Protein AF-T0NED0-F1 (afdb_monomer_lite)

Radius of gyration: 17.04 Å; chains: 1; bounding box: 38×26×52 Å

pLDDT: mean 86.25, std 10.65, range [43.59, 95.31]

Foldseek 3Di:
DDDDPVCCVPPQVLLAAEDEPVCQVVCCVVPVDDDPRYHYDYDPDDCPPPPDPCSNVSPQVNQLVVLLCVLVDDDDDDDDDDPDDNVVSVVVSVVVNCVVPPVVPD

Structure (mmCIF, N/CA/C/O backbone):
data_AF-T0NED0-F1
#
_entry.id   AF-T0NED0-F1
#
loop_
_atom_site.group_PDB
_atom_site.id
_atom_site.type_symbol
_atom_site.label_atom_id
_atom_site.label_alt_id
_atom_site.label_comp_id
_atom_site.label_asym_id
_atom_site.label_entity_id
_atom_site.label_seq_id
_atom_site.pdbx_PDB_ins_code
_atom_site.Cartn_x
_atom_site.Cartn_y
_atom_site.Cartn_z
_atom_site.occupancy
_atom_site.B_iso_or_equiv
_atom_site.auth_seq_id
_atom_site.auth_comp_id
_atom_site.auth_asym_id
_atom_site.auth_atom_id
_atom_site.pdbx_PDB_model_num
ATOM 1 N N . MET A 1 1 ? -11.980 9.157 -3.924 1.00 78.81 1 MET A N 1
ATOM 2 C CA . MET A 1 1 ? -12.593 7.886 -4.347 1.00 78.81 1 MET A CA 1
ATOM 3 C C . MET A 1 1 ? -13.255 7.303 -3.125 1.00 78.81 1 MET A C 1
ATOM 5 O O . MET A 1 1 ? -12.591 7.234 -2.096 1.00 78.81 1 MET A O 1
ATOM 9 N N . ASP A 1 2 ? -14.528 6.947 -3.223 1.00 89.12 2 ASP A N 1
ATOM 10 C CA . ASP A 1 2 ? -15.214 6.226 -2.154 1.00 89.12 2 ASP A CA 1
ATOM 11 C C . ASP A 1 2 ? -14.845 4.743 -2.227 1.00 89.12 2 ASP A C 1
ATOM 13 O O . ASP A 1 2 ? -14.695 4.194 -3.319 1.00 89.12 2 ASP A O 1
ATOM 17 N N . ILE A 1 3 ? -14.651 4.102 -1.074 1.00 89.00 3 ILE A N 1
ATOM 18 C CA . ILE A 1 3 ? -14.231 2.699 -1.003 1.00 89.00 3 ILE A CA 1
ATOM 19 C C . ILE A 1 3 ? -15.430 1.836 -0.619 1.00 89.00 3 ILE A C 1
ATOM 21 O O . ILE A 1 3 ? -15.883 1.862 0.524 1.00 89.00 3 ILE A O 1
ATOM 25 N N . THR A 1 4 ? -15.914 1.040 -1.570 1.00 92.56 4 THR A N 1
ATOM 26 C CA . THR A 1 4 ? -16.840 -0.078 -1.326 1.00 92.56 4 THR A CA 1
ATOM 27 C C . THR A 1 4 ? -16.145 -1.400 -1.662 1.00 92.56 4 THR A C 1
ATOM 29 O O . THR A 1 4 ? -15.138 -1.374 -2.377 1.00 92.56 4 THR A O 1
ATOM 32 N N . PRO A 1 5 ? -16.636 -2.560 -1.186 1.00 92.69 5 PRO A N 1
ATOM 33 C CA . PRO A 1 5 ? -16.067 -3.859 -1.555 1.00 92.69 5 PRO A CA 1
ATOM 34 C C . PRO A 1 5 ? -15.961 -4.069 -3.074 1.00 92.69 5 PRO A C 1
ATOM 36 O O . PRO A 1 5 ? -14.969 -4.609 -3.557 1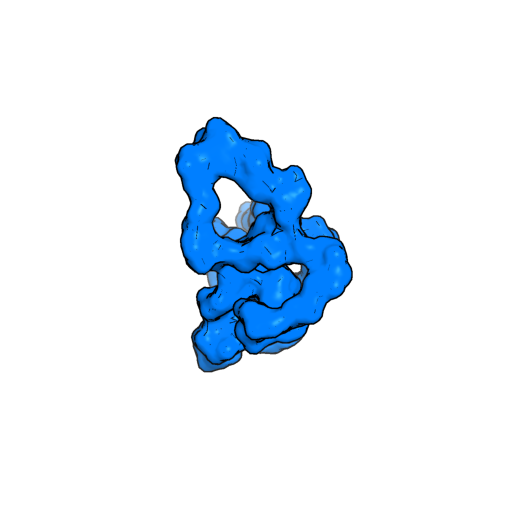.00 92.69 5 PRO A O 1
ATOM 39 N N . GLU A 1 6 ? -16.943 -3.588 -3.836 1.00 95.31 6 GLU A N 1
ATOM 40 C CA . GLU A 1 6 ? -16.992 -3.708 -5.296 1.00 95.31 6 GLU A CA 1
ATOM 41 C C . GLU A 1 6 ? -15.940 -2.822 -5.971 1.00 95.31 6 GLU A C 1
ATOM 43 O O . GLU A 1 6 ? -15.236 -3.279 -6.873 1.00 95.31 6 GLU A O 1
ATOM 48 N N . ILE A 1 7 ? -15.803 -1.566 -5.521 1.00 93.69 7 ILE A N 1
ATOM 49 C CA . ILE A 1 7 ? -14.765 -0.653 -6.019 1.00 93.69 7 ILE A CA 1
ATOM 50 C C . ILE A 1 7 ? -13.391 -1.209 -5.655 1.00 93.69 7 ILE A C 1
ATOM 52 O O . ILE A 1 7 ? -12.525 -1.300 -6.515 1.00 93.69 7 ILE A O 1
ATOM 56 N N . PHE A 1 8 ? -13.195 -1.655 -4.414 1.00 94.00 8 PHE A N 1
ATOM 57 C CA . PHE A 1 8 ? -11.940 -2.262 -3.983 1.00 94.00 8 PHE A CA 1
ATOM 58 C C . PHE A 1 8 ? -11.533 -3.428 -4.893 1.00 94.00 8 PHE A C 1
ATOM 60 O O . PHE A 1 8 ? -10.430 -3.413 -5.439 1.00 94.00 8 PHE A O 1
ATOM 67 N N . ALA A 1 9 ? -12.435 -4.390 -5.112 1.00 95.19 9 ALA A N 1
ATOM 68 C CA . ALA A 1 9 ? -12.157 -5.570 -5.925 1.00 95.19 9 ALA A CA 1
ATOM 69 C C . ALA A 1 9 ? -11.841 -5.224 -7.388 1.00 95.19 9 ALA A C 1
ATOM 71 O O . ALA A 1 9 ? -10.954 -5.822 -7.983 1.00 95.19 9 ALA A O 1
ATOM 72 N N . LYS A 1 10 ? -12.551 -4.252 -7.971 1.00 92.88 10 LYS A N 1
ATOM 73 C CA . LYS A 1 10 ? -12.410 -3.900 -9.391 1.00 92.88 10 LYS A CA 1
ATOM 74 C C . LYS A 1 10 ? -11.247 -2.948 -9.675 1.00 92.88 10 LYS A C 1
ATOM 76 O O . LYS A 1 10 ? -10.695 -2.962 -10.772 1.00 92.88 10 LYS A O 1
ATOM 81 N N . GLU A 1 11 ? -10.941 -2.061 -8.734 1.00 91.50 11 GLU A N 1
ATOM 82 C CA . GLU A 1 11 ? -10.126 -0.873 -8.990 1.00 91.50 11 GLU A CA 1
ATOM 83 C C . GLU A 1 11 ? -8.843 -0.780 -8.163 1.00 91.50 11 GLU A C 1
ATOM 85 O O . GLU A 1 11 ? -7.978 0.032 -8.507 1.00 91.50 11 GLU A O 1
ATOM 90 N N . LEU A 1 12 ? -8.714 -1.550 -7.079 1.00 93.38 12 LEU A N 1
ATOM 91 C CA . LEU A 1 12 ? -7.594 -1.416 -6.143 1.00 93.38 12 LEU A CA 1
ATOM 92 C C . LEU A 1 12 ? -6.868 -2.732 -5.867 1.00 93.38 12 LEU A C 1
ATOM 94 O O . LEU A 1 12 ? -5.645 -2.726 -5.798 1.00 93.38 12 LEU A O 1
ATOM 98 N N . ALA A 1 13 ? -7.603 -3.836 -5.716 1.00 93.38 13 ALA A N 1
ATOM 99 C CA . ALA A 1 13 ? -7.073 -5.112 -5.235 1.00 93.38 13 ALA A CA 1
ATOM 100 C C . ALA A 1 13 ? -5.941 -5.679 -6.109 1.00 93.38 13 ALA A C 1
ATOM 102 O O . ALA A 1 13 ? -4.966 -6.206 -5.581 1.00 93.38 13 ALA A O 1
ATOM 103 N N . ASP A 1 14 ? -6.050 -5.516 -7.427 1.00 93.56 14 ASP A N 1
ATOM 104 C CA . ASP A 1 14 ? -5.083 -6.035 -8.400 1.00 93.56 14 ASP A CA 1
ATOM 105 C C . ASP A 1 14 ? -3.910 -5.066 -8.673 1.00 93.56 14 ASP A C 1
ATOM 107 O O . ASP A 1 14 ? -3.038 -5.361 -9.489 1.00 93.56 14 ASP A O 1
ATOM 111 N N . ALA A 1 15 ? -3.846 -3.906 -8.002 1.00 93.88 15 ALA A N 1
ATOM 112 C CA . ALA A 1 15 ? -2.763 -2.944 -8.204 1.00 93.88 15 ALA A CA 1
ATOM 113 C C . ALA A 1 15 ? -1.423 -3.498 -7.691 1.00 93.88 15 ALA A C 1
ATOM 115 O O . ALA A 1 15 ? -1.182 -3.595 -6.481 1.00 93.88 15 ALA A O 1
ATOM 116 N N . ARG A 1 16 ? -0.528 -3.839 -8.624 1.00 93.12 16 ARG A N 1
ATOM 117 C CA . ARG A 1 16 ? 0.759 -4.468 -8.314 1.00 93.12 16 ARG A CA 1
ATOM 118 C C . ARG A 1 16 ? 1.721 -3.500 -7.639 1.00 93.12 16 ARG A C 1
ATOM 120 O O . ARG A 1 16 ? 1.714 -2.295 -7.893 1.00 93.12 16 ARG A O 1
ATOM 127 N N . SER A 1 17 ? 2.604 -4.069 -6.820 1.00 91.81 17 SER A N 1
ATOM 128 C CA . SER A 1 17 ? 3.752 -3.329 -6.302 1.00 91.81 17 SER A CA 1
ATOM 129 C C . SER A 1 17 ? 4.704 -2.959 -7.429 1.00 91.81 17 SER A C 1
ATOM 131 O O . SER A 1 17 ? 4.687 -3.582 -8.492 1.00 91.81 17 SER A O 1
ATOM 133 N N . TYR A 1 18 ? 5.529 -1.944 -7.208 1.00 91.06 18 TYR A N 1
ATOM 134 C CA . TYR A 1 18 ? 6.395 -1.403 -8.241 1.00 91.06 18 TYR A CA 1
ATOM 135 C C . TYR A 1 18 ? 7.782 -1.061 -7.708 1.00 91.06 18 TYR A C 1
ATOM 137 O O . TYR A 1 18 ? 7.963 -0.787 -6.523 1.00 91.06 18 TYR A O 1
ATOM 145 N N . ILE A 1 19 ? 8.751 -1.058 -8.615 1.00 89.94 19 ILE A N 1
ATOM 146 C CA . ILE A 1 19 ? 10.147 -0.709 -8.365 1.00 89.94 19 ILE A CA 1
ATOM 147 C C . ILE A 1 19 ? 10.655 0.168 -9.504 1.00 89.94 19 ILE A C 1
ATOM 149 O O . ILE A 1 19 ? 10.247 -0.014 -10.654 1.00 89.94 19 ILE A O 1
ATOM 153 N N . ILE A 1 20 ? 11.532 1.124 -9.210 1.00 89.69 20 ILE A N 1
ATOM 154 C CA . ILE A 1 20 ? 12.177 1.920 -10.256 1.00 89.69 20 ILE A CA 1
ATOM 155 C C . ILE A 1 20 ? 13.282 1.073 -10.893 1.00 89.69 20 ILE A C 1
ATOM 157 O O . ILE A 1 20 ? 14.011 0.379 -10.193 1.00 89.69 20 ILE A O 1
ATOM 161 N N . GLU A 1 21 ? 13.439 1.124 -12.217 1.00 88.88 21 GLU A N 1
ATOM 162 C CA . GLU A 1 21 ? 14.461 0.334 -12.925 1.00 88.88 21 GLU A CA 1
ATOM 163 C C . GLU A 1 21 ? 15.871 0.503 -12.342 1.00 88.88 21 GLU A C 1
ATOM 165 O O . GLU A 1 21 ? 16.591 -0.481 -12.186 1.00 88.88 21 GLU A O 1
ATOM 170 N N . SER A 1 22 ? 16.236 1.725 -11.948 1.00 89.12 22 SER A N 1
ATOM 171 C CA . SER A 1 22 ? 17.529 2.024 -11.322 1.00 89.12 22 SER A CA 1
ATOM 172 C C . SER A 1 22 ? 17.750 1.328 -9.974 1.00 89.12 22 SER A C 1
ATOM 174 O O . SER A 1 22 ? 18.887 1.228 -9.535 1.00 89.12 22 SER A O 1
ATOM 176 N N . GLU A 1 23 ? 16.688 0.862 -9.312 1.00 89.94 23 GLU A N 1
ATOM 177 C CA . GLU A 1 23 ? 16.732 0.187 -8.006 1.00 89.94 23 GLU A CA 1
ATOM 178 C C . GLU A 1 23 ? 16.688 -1.346 -8.139 1.00 89.94 23 GLU A C 1
ATOM 180 O O . GLU A 1 23 ? 16.895 -2.068 -7.163 1.00 89.94 23 GLU A O 1
ATOM 185 N N . VAL A 1 24 ? 16.425 -1.875 -9.342 1.00 89.94 24 VAL A N 1
ATOM 186 C CA . VAL A 1 24 ? 16.264 -3.321 -9.568 1.00 89.94 24 VAL A CA 1
ATOM 187 C C . VAL A 1 24 ? 17.527 -4.088 -9.195 1.00 89.94 24 VAL A C 1
ATOM 189 O O . VAL A 1 24 ? 17.433 -5.110 -8.520 1.00 89.94 24 VAL A O 1
ATOM 192 N N . GLU A 1 25 ? 18.699 -3.604 -9.606 1.00 90.75 25 GLU A N 1
ATOM 193 C CA . GLU A 1 25 ? 19.974 -4.268 -9.319 1.00 90.75 25 GLU A CA 1
ATOM 194 C C . GLU A 1 25 ? 20.235 -4.361 -7.810 1.00 90.75 25 GLU A C 1
ATOM 196 O O . GLU A 1 25 ? 20.593 -5.425 -7.305 1.00 90.75 25 GLU A O 1
ATOM 201 N N . GLU A 1 26 ? 19.974 -3.281 -7.071 1.00 91.00 26 GLU A N 1
ATOM 202 C CA . GLU A 1 26 ? 20.119 -3.253 -5.615 1.00 91.00 26 GLU A CA 1
ATOM 203 C C . GLU A 1 26 ? 19.176 -4.258 -4.942 1.00 91.00 26 GLU A C 1
ATOM 205 O O . GLU A 1 26 ? 19.604 -5.064 -4.114 1.00 91.00 26 GLU A O 1
ATOM 210 N N . VAL A 1 27 ? 17.902 -4.281 -5.343 1.00 89.38 27 VAL A N 1
ATOM 211 C CA . VAL A 1 27 ? 16.927 -5.221 -4.779 1.00 89.38 27 VAL A CA 1
ATOM 212 C C . VAL A 1 27 ? 17.287 -6.666 -5.111 1.00 89.38 27 VAL A C 1
ATOM 214 O O . VAL A 1 27 ? 17.184 -7.523 -4.232 1.00 89.38 27 VAL A O 1
ATOM 217 N N . VAL A 1 28 ? 17.748 -6.967 -6.327 1.00 90.94 28 VAL A N 1
ATOM 218 C CA . VAL A 1 28 ? 18.232 -8.312 -6.681 1.00 90.94 28 VAL A CA 1
ATOM 219 C C . VAL A 1 28 ? 19.440 -8.696 -5.828 1.00 90.94 28 VAL A C 1
ATOM 221 O O . VAL A 1 28 ? 19.483 -9.819 -5.334 1.00 90.94 28 VAL A O 1
ATOM 224 N N . ASN A 1 29 ? 20.373 -7.778 -5.581 1.00 92.62 29 ASN A N 1
ATOM 225 C CA . ASN A 1 29 ? 21.530 -8.047 -4.727 1.00 92.62 29 ASN A CA 1
ATOM 226 C C . ASN A 1 29 ? 21.131 -8.344 -3.271 1.00 92.62 29 ASN A C 1
ATOM 228 O O . ASN A 1 29 ? 21.757 -9.181 -2.623 1.00 92.62 29 ASN A O 1
ATOM 232 N N . LEU A 1 30 ? 20.073 -7.703 -2.763 1.00 90.81 30 LEU A N 1
ATOM 233 C CA . LEU A 1 30 ? 19.571 -7.919 -1.401 1.00 90.81 30 LEU A CA 1
ATOM 234 C C . LEU A 1 30 ? 18.674 -9.159 -1.260 1.00 90.81 30 LEU A C 1
ATOM 236 O O . LEU A 1 30 ? 18.696 -9.826 -0.228 1.00 90.81 30 LEU A O 1
ATOM 240 N N . THR A 1 31 ? 17.852 -9.457 -2.267 1.00 87.75 31 THR A N 1
ATOM 241 C CA . THR A 1 31 ? 16.763 -10.451 -2.168 1.00 87.75 31 THR A CA 1
ATOM 242 C C . THR A 1 31 ? 16.980 -11.692 -3.038 1.00 87.75 31 THR A C 1
ATOM 244 O O . THR A 1 31 ? 16.246 -12.675 -2.922 1.00 87.75 31 THR A O 1
ATOM 247 N N . GLY A 1 32 ? 17.971 -11.660 -3.930 1.00 87.62 32 GLY A N 1
ATOM 248 C CA . GLY A 1 32 ? 18.276 -12.698 -4.913 1.00 87.62 32 GLY A CA 1
ATOM 249 C C . GLY A 1 32 ? 17.346 -12.721 -6.131 1.00 87.62 32 GLY A C 1
ATOM 250 O O . GLY A 1 32 ? 17.660 -13.404 -7.105 1.00 87.62 32 GLY A O 1
ATOM 251 N N . LYS A 1 33 ? 16.201 -12.019 -6.106 1.00 85.62 33 LYS A N 1
ATOM 252 C CA . LYS A 1 33 ? 15.241 -11.977 -7.223 1.00 85.62 33 LYS A CA 1
ATOM 253 C C . LYS A 1 33 ? 14.206 -10.860 -7.080 1.00 85.62 33 LYS A C 1
ATOM 255 O O . LYS A 1 33 ? 13.736 -10.575 -5.987 1.00 85.62 33 LYS A O 1
ATOM 260 N N . VAL A 1 34 ? 13.728 -10.349 -8.213 1.00 82.56 34 VAL A N 1
ATOM 261 C CA . VAL A 1 34 ? 12.492 -9.551 -8.284 1.00 82.56 34 VAL A CA 1
ATOM 262 C C . VAL A 1 34 ? 11.351 -10.449 -8.762 1.00 82.56 34 VAL A C 1
ATOM 264 O O . VAL A 1 34 ? 11.514 -11.245 -9.685 1.00 82.56 34 VAL A O 1
ATOM 267 N N . SER A 1 35 ? 10.198 -10.366 -8.095 1.00 83.81 35 SER A N 1
ATOM 268 C CA . SER A 1 35 ? 9.007 -11.138 -8.468 1.00 83.81 35 SER A CA 1
ATOM 269 C C . SER A 1 35 ? 8.466 -10.686 -9.825 1.00 83.81 35 SER A C 1
ATOM 271 O O . SER A 1 35 ? 8.425 -9.493 -10.112 1.00 83.81 35 SER A O 1
ATOM 273 N N . SER A 1 36 ? 7.965 -11.626 -10.632 1.00 80.69 36 SER A N 1
ATOM 274 C CA . SER A 1 36 ? 7.277 -11.319 -11.895 1.00 80.69 36 SER A CA 1
ATOM 275 C C . SER A 1 36 ? 5.991 -10.508 -11.703 1.00 80.69 36 SER A C 1
ATOM 277 O O . SER A 1 36 ? 5.488 -9.927 -12.660 1.00 80.69 36 SER A O 1
ATOM 279 N N . ASN A 1 37 ? 5.466 -10.455 -10.473 1.00 84.38 37 ASN A N 1
ATOM 280 C CA . ASN A 1 37 ? 4.293 -9.662 -10.111 1.00 84.38 37 ASN A CA 1
ATOM 281 C C . ASN A 1 37 ? 4.635 -8.232 -9.647 1.00 84.38 37 ASN A C 1
ATOM 283 O O . ASN A 1 37 ? 3.779 -7.548 -9.091 1.00 84.38 37 ASN A O 1
ATOM 287 N N . VAL A 1 38 ? 5.884 -7.791 -9.817 1.00 87.44 38 VAL A N 1
ATOM 288 C CA . VAL A 1 38 ? 6.312 -6.418 -9.523 1.00 87.44 38 VAL A CA 1
ATOM 289 C C . VAL A 1 38 ? 6.463 -5.657 -10.830 1.00 87.44 38 VAL A C 1
ATOM 291 O O . VAL A 1 38 ? 7.124 -6.107 -11.766 1.00 87.44 38 VAL A O 1
ATOM 294 N N . LEU A 1 39 ? 5.847 -4.484 -10.888 1.00 89.19 39 LEU A N 1
ATOM 295 C CA . LEU A 1 39 ? 5.957 -3.575 -12.010 1.00 89.19 39 LEU A CA 1
ATOM 296 C C . LEU A 1 39 ? 7.310 -2.854 -11.975 1.00 89.19 39 LEU A C 1
ATOM 298 O O . LEU A 1 39 ? 7.619 -2.149 -11.018 1.00 89.19 39 LEU A O 1
ATOM 302 N N . VAL A 1 40 ? 8.102 -2.977 -13.037 1.00 87.75 40 VAL A N 1
ATOM 303 C CA . VAL A 1 40 ? 9.323 -2.177 -13.195 1.00 87.75 40 VAL A CA 1
ATOM 304 C C . VAL A 1 40 ? 8.965 -0.875 -13.905 1.00 87.75 40 VAL A C 1
ATOM 306 O O . VAL A 1 40 ? 8.499 -0.887 -15.042 1.00 87.75 40 VAL A O 1
ATOM 309 N N . VAL A 1 41 ? 9.165 0.249 -13.223 1.00 87.19 41 VAL A N 1
ATOM 310 C CA . VAL A 1 41 ? 8.884 1.593 -13.730 1.00 87.19 41 VAL A CA 1
ATOM 311 C C . VAL A 1 41 ? 10.172 2.179 -14.300 1.00 87.19 41 VAL A C 1
ATOM 313 O O . VAL A 1 41 ? 11.130 2.419 -13.562 1.00 87.19 41 VAL A O 1
ATOM 316 N N . LYS A 1 42 ? 10.192 2.428 -15.613 1.00 83.81 42 LYS A N 1
ATOM 317 C CA . LYS A 1 42 ? 11.312 3.084 -16.302 1.00 83.81 42 LYS A CA 1
ATOM 318 C C . LYS A 1 42 ? 10.989 4.539 -16.607 1.00 83.81 42 LYS A C 1
ATOM 320 O O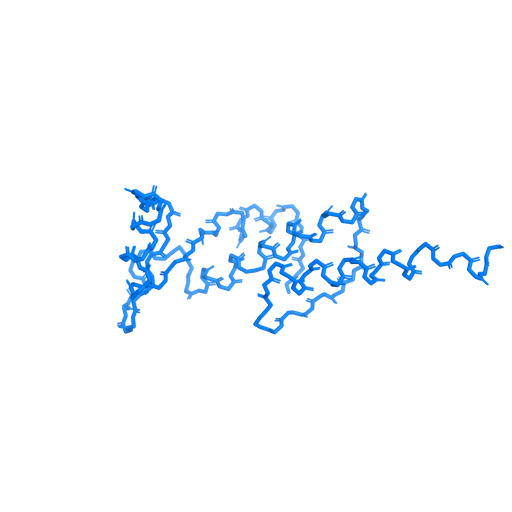 . LYS A 1 42 ? 9.836 4.901 -16.846 1.00 83.81 42 LYS A O 1
ATOM 325 N N . SER A 1 43 ? 12.019 5.378 -16.625 1.00 73.25 43 SER A N 1
ATOM 326 C CA . SER A 1 43 ? 11.866 6.768 -17.054 1.00 73.25 43 SER A CA 1
ATOM 327 C C . SER A 1 43 ? 11.571 6.810 -18.554 1.00 73.25 43 SER A C 1
ATOM 329 O O . SER A 1 43 ? 12.373 6.334 -19.353 1.00 73.25 43 SER A O 1
ATOM 331 N N . GLY A 1 44 ? 10.420 7.367 -18.934 1.00 68.62 44 GLY A N 1
ATOM 332 C CA . GLY A 1 44 ? 10.020 7.502 -20.337 1.00 68.62 44 GLY A CA 1
ATOM 333 C C . GLY A 1 44 ? 9.384 6.262 -20.971 1.00 68.62 44 GLY A C 1
ATOM 334 O O . GLY A 1 44 ? 9.137 6.291 -22.173 1.00 68.62 44 GLY A O 1
ATOM 335 N N . ASP A 1 45 ? 9.098 5.202 -20.204 1.00 62.72 45 ASP A N 1
ATOM 336 C CA . ASP A 1 45 ? 8.385 4.043 -20.749 1.00 62.72 45 ASP A CA 1
ATOM 337 C C . ASP A 1 45 ? 6.916 4.374 -21.031 1.00 62.72 45 ASP A C 1
ATOM 339 O O . ASP A 1 45 ? 6.201 4.957 -20.211 1.00 62.72 45 ASP A O 1
ATOM 343 N N . GLU A 1 46 ? 6.447 3.936 -22.195 1.00 57.06 46 GLU A N 1
ATOM 344 C CA . GLU A 1 46 ? 5.025 3.848 -22.480 1.00 57.06 46 GLU A CA 1
ATOM 345 C C . GLU A 1 46 ? 4.446 2.692 -21.659 1.00 57.06 46 GLU A C 1
ATOM 347 O O . GLU A 1 46 ? 4.983 1.587 -21.681 1.00 57.06 46 GLU A O 1
ATOM 352 N N . TYR A 1 47 ? 3.337 2.953 -20.966 1.00 61.69 47 TYR A N 1
ATOM 353 C CA . TYR A 1 47 ? 2.557 2.107 -20.047 1.00 61.69 47 TYR A CA 1
ATOM 354 C C . TYR A 1 47 ? 2.075 0.734 -20.581 1.00 61.69 47 TYR A C 1
ATOM 356 O O . TYR A 1 47 ? 1.036 0.230 -20.162 1.00 61.69 47 TYR A O 1
ATOM 364 N N . ARG A 1 48 ? 2.776 0.110 -21.530 1.00 61.72 48 ARG A N 1
ATOM 365 C CA . ARG A 1 48 ? 2.329 -1.034 -22.339 1.00 61.72 48 ARG A CA 1
ATOM 366 C C . ARG A 1 48 ? 2.041 -2.301 -21.526 1.00 61.72 48 ARG A C 1
ATOM 368 O O . ARG A 1 48 ? 1.380 -3.195 -22.041 1.00 61.72 48 ARG A O 1
ATOM 375 N N . SER A 1 49 ? 2.502 -2.378 -20.277 1.00 74.00 49 SER A N 1
ATOM 376 C CA . SER A 1 49 ? 2.263 -3.496 -19.352 1.00 74.00 49 SER A CA 1
ATOM 377 C C . SER A 1 49 ? 1.471 -3.118 -18.093 1.00 74.00 49 SER A C 1
ATOM 379 O O . SER A 1 49 ? 1.320 -3.955 -17.197 1.00 74.00 49 SER A O 1
ATOM 381 N N . TRP A 1 50 ? 0.995 -1.873 -17.986 1.00 86.44 50 TRP A N 1
ATOM 382 C CA . TRP A 1 50 ? 0.270 -1.398 -16.809 1.00 86.44 50 TRP A CA 1
ATOM 383 C C . TRP A 1 50 ? -1.218 -1.676 -16.999 1.00 86.44 50 TRP A C 1
ATOM 385 O O . TRP A 1 50 ? -1.784 -1.404 -18.056 1.00 86.44 50 TRP A O 1
ATOM 395 N N . GLN A 1 51 ? -1.866 -2.198 -15.966 1.00 86.88 51 GLN A N 1
ATOM 396 C CA . GLN A 1 51 ? -3.307 -2.430 -15.975 1.00 86.88 51 GLN A CA 1
ATOM 397 C C . GLN A 1 51 ? -4.074 -1.102 -15.905 1.00 86.88 51 GLN A C 1
ATOM 399 O O . GLN A 1 51 ? -5.160 -0.977 -16.472 1.00 86.88 51 GLN A O 1
ATOM 404 N N . TRP A 1 52 ? -3.475 -0.086 -15.271 1.00 89.50 52 TRP A N 1
ATOM 405 C CA . TRP A 1 52 ? -3.986 1.282 -15.249 1.00 89.50 52 TRP A CA 1
ATOM 406 C C . TRP A 1 52 ? -2.877 2.304 -15.505 1.00 89.50 52 TRP A C 1
ATOM 408 O O . TRP A 1 52 ? -1.772 2.137 -14.991 1.00 89.50 52 TRP A O 1
ATOM 418 N N . PRO A 1 53 ? -3.178 3.443 -16.158 1.00 88.50 53 PRO A N 1
ATOM 419 C CA . PRO A 1 53 ? -2.216 4.540 -16.320 1.00 88.50 53 PRO A CA 1
ATOM 420 C C . PRO A 1 53 ? -1.657 5.076 -14.992 1.00 88.50 53 PRO A C 1
ATOM 422 O O . PRO A 1 53 ? -0.571 5.642 -14.943 1.00 88.50 53 PRO A O 1
ATOM 425 N N . ASN A 1 54 ? -2.410 4.905 -13.902 1.00 89.25 54 ASN A N 1
ATOM 426 C CA . ASN A 1 54 ? -2.057 5.328 -12.552 1.00 89.25 54 ASN A CA 1
ATOM 427 C C . ASN A 1 54 ? -1.873 4.147 -11.578 1.00 89.25 54 ASN A C 1
ATOM 429 O O . ASN A 1 54 ? -2.058 4.327 -10.375 1.00 89.25 54 ASN A O 1
ATOM 433 N N . GLU A 1 55 ? -1.522 2.952 -12.069 1.00 90.81 55 GLU A N 1
ATOM 434 C CA . GLU A 1 55 ? -1.338 1.739 -11.251 1.00 90.81 55 GLU A CA 1
ATOM 435 C C . GLU A 1 55 ? -0.423 1.949 -10.020 1.00 90.81 55 GLU A C 1
ATOM 437 O O . GLU A 1 55 ? -0.849 1.579 -8.925 1.00 90.81 55 GLU A O 1
ATOM 442 N N . PRO A 1 56 ? 0.729 2.656 -10.100 1.00 89.62 56 PRO A N 1
ATOM 443 C CA . PRO A 1 56 ? 1.540 2.956 -8.913 1.00 89.62 56 PRO A CA 1
ATOM 444 C C . PRO A 1 56 ? 0.801 3.773 -7.842 1.00 89.62 56 PRO A C 1
ATOM 446 O O . PRO A 1 56 ? 0.946 3.529 -6.644 1.00 89.62 56 PRO A O 1
ATOM 449 N N . ALA A 1 57 ? -0.030 4.736 -8.256 1.00 90.62 57 ALA A N 1
ATOM 450 C CA . ALA A 1 57 ? -0.832 5.534 -7.329 1.00 90.62 57 ALA A CA 1
ATOM 451 C C . ALA A 1 57 ? -1.958 4.701 -6.695 1.00 90.62 57 ALA A C 1
ATOM 453 O O . ALA A 1 57 ? -2.250 4.865 -5.511 1.00 90.62 57 ALA A O 1
ATOM 454 N N . ARG A 1 58 ? -2.558 3.776 -7.458 1.00 93.19 58 ARG A N 1
ATOM 455 C CA . ARG A 1 58 ? -3.541 2.809 -6.942 1.00 93.19 58 ARG A CA 1
ATOM 456 C C . ARG A 1 58 ? -2.908 1.867 -5.920 1.00 93.19 58 ARG A C 1
ATOM 458 O O . ARG A 1 58 ? -3.497 1.667 -4.865 1.00 93.19 58 ARG A O 1
ATOM 465 N N . HIS A 1 59 ? -1.689 1.386 -6.168 1.00 93.69 59 HIS A N 1
ATOM 466 C CA . HIS A 1 59 ? -0.948 0.575 -5.201 1.00 93.69 59 HIS A CA 1
ATOM 467 C C . HIS A 1 59 ? -0.660 1.349 -3.907 1.00 93.69 59 HIS A C 1
ATOM 469 O O . HIS A 1 59 ? -0.855 0.825 -2.820 1.00 93.69 59 HIS A O 1
ATOM 475 N N . LYS A 1 60 ? -0.312 2.641 -3.985 1.00 92.94 60 LYS A N 1
ATOM 476 C CA . LYS A 1 60 ? -0.150 3.475 -2.778 1.00 92.94 60 LYS A CA 1
ATOM 477 C C . LYS A 1 60 ? -1.452 3.689 -2.005 1.00 92.94 60 LYS A C 1
ATOM 479 O O . LYS A 1 60 ? -1.429 3.772 -0.778 1.00 92.94 60 LYS A O 1
ATOM 484 N N . ALA A 1 61 ? -2.584 3.776 -2.699 1.00 93.44 61 ALA A N 1
ATOM 485 C CA . ALA A 1 61 ? -3.890 3.801 -2.050 1.00 93.44 61 ALA A CA 1
ATOM 486 C C . ALA A 1 61 ? -4.234 2.444 -1.405 1.00 93.44 61 ALA A C 1
ATOM 488 O O . ALA A 1 61 ? -4.801 2.429 -0.314 1.00 93.44 61 ALA A O 1
ATOM 489 N N . LEU A 1 62 ? -3.858 1.327 -2.040 1.00 94.56 62 LEU A N 1
ATOM 490 C CA . LEU A 1 62 ? -3.977 -0.021 -1.476 1.00 94.56 62 LEU A CA 1
ATOM 491 C C . LEU A 1 62 ? -3.126 -0.176 -0.206 1.00 94.56 62 LEU A C 1
ATOM 493 O O . LEU A 1 62 ? -3.655 -0.616 0.812 1.00 94.56 62 LEU A O 1
ATOM 497 N N . ASP A 1 63 ? -1.860 0.254 -0.245 1.00 94.38 63 ASP A N 1
ATOM 498 C CA . ASP A 1 63 ? -0.945 0.294 0.905 1.00 94.38 63 ASP A CA 1
ATOM 499 C C . ASP A 1 63 ? -1.572 1.067 2.072 1.00 94.38 63 ASP A C 1
ATOM 501 O O . ASP A 1 63 ? -1.663 0.566 3.189 1.00 94.38 63 ASP A O 1
ATOM 505 N N . LEU A 1 64 ? -2.056 2.285 1.799 1.00 93.50 64 LEU A N 1
ATOM 506 C CA . LEU A 1 64 ? -2.706 3.132 2.797 1.00 93.50 64 LEU A CA 1
ATOM 507 C C . LEU A 1 64 ? -3.937 2.457 3.403 1.00 93.50 64 LEU A C 1
ATOM 509 O O . LEU A 1 64 ? -4.101 2.478 4.619 1.00 93.50 64 LEU A O 1
ATOM 513 N N . LEU A 1 65 ? -4.799 1.864 2.575 1.00 93.00 65 LEU A N 1
ATOM 514 C CA . LEU A 1 65 ? -5.978 1.155 3.059 1.00 93.00 65 LEU A CA 1
ATOM 515 C C . LEU A 1 65 ? -5.578 -0.019 3.963 1.00 93.00 65 LEU A C 1
ATOM 517 O O . LEU A 1 65 ? -6.153 -0.168 5.038 1.00 93.00 65 LEU A O 1
ATOM 521 N N . GLY A 1 66 ? -4.581 -0.811 3.560 1.00 92.06 66 GLY A N 1
ATOM 522 C CA . GLY A 1 66 ? -4.046 -1.917 4.355 1.00 92.06 66 GLY A CA 1
ATOM 523 C C . GLY A 1 66 ? -3.463 -1.460 5.694 1.00 92.06 66 GLY A C 1
ATOM 524 O O . GLY A 1 66 ? -3.782 -2.039 6.730 1.00 92.06 66 GLY A O 1
ATOM 525 N N . ASP A 1 67 ? -2.684 -0.378 5.696 1.00 93.50 67 ASP A N 1
ATOM 526 C CA . ASP A 1 67 ? -2.103 0.192 6.913 1.00 93.50 67 ASP A CA 1
ATOM 527 C C . ASP A 1 67 ? -3.189 0.724 7.866 1.00 93.50 67 ASP A C 1
ATOM 529 O O . ASP A 1 67 ? -3.120 0.496 9.072 1.00 93.50 67 ASP A O 1
ATOM 533 N N . LEU A 1 68 ? -4.237 1.377 7.346 1.00 91.44 68 LEU A N 1
ATOM 534 C CA . LEU A 1 68 ? -5.364 1.863 8.155 1.00 91.44 68 LEU A CA 1
ATOM 535 C C . LEU A 1 68 ? -6.147 0.725 8.824 1.00 91.44 68 LEU A C 1
ATOM 537 O O . LEU A 1 68 ? -6.699 0.919 9.908 1.00 91.44 68 LEU A O 1
ATOM 541 N N . MET A 1 69 ? -6.165 -0.4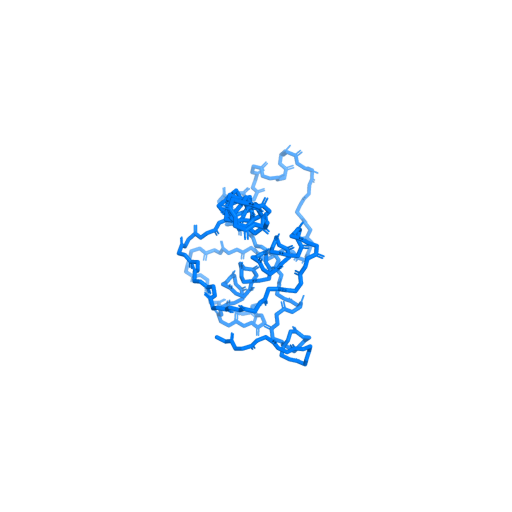74 8.231 1.00 89.88 69 MET A N 1
ATOM 542 C CA . MET A 1 69 ? -6.792 -1.647 8.852 1.00 89.88 69 MET A CA 1
ATOM 543 C C . MET A 1 69 ? -6.077 -2.095 10.137 1.00 89.88 69 MET A C 1
ATOM 545 O O . MET A 1 69 ? -6.700 -2.769 10.960 1.00 89.88 69 MET A O 1
ATOM 549 N N . LEU A 1 70 ? -4.826 -1.672 10.373 1.00 88.69 70 LEU A N 1
ATOM 550 C CA . LEU A 1 70 ? -4.106 -1.928 11.630 1.00 88.69 70 LEU A CA 1
ATOM 551 C C . LEU A 1 70 ? -4.769 -1.267 12.848 1.00 88.69 70 LEU A C 1
ATOM 553 O O . LEU A 1 70 ? -4.514 -1.684 13.975 1.00 88.69 70 LEU A O 1
ATOM 557 N N . LEU A 1 71 ? -5.656 -0.284 12.645 1.00 87.88 71 LEU A N 1
ATOM 558 C CA . LEU A 1 71 ? -6.478 0.297 13.713 1.00 87.88 71 LEU A CA 1
ATOM 559 C C . LEU A 1 71 ? -7.439 -0.719 14.352 1.00 87.88 71 LEU A C 1
ATOM 561 O O . LEU A 1 71 ? -7.962 -0.463 15.436 1.00 87.88 71 LEU A O 1
ATOM 565 N N . GLY A 1 72 ? -7.740 -1.834 13.672 1.00 85.62 72 GLY A N 1
ATOM 566 C CA . GLY A 1 72 ? -8.677 -2.857 14.151 1.00 85.62 72 GLY A CA 1
ATOM 567 C C . GLY A 1 72 ? -10.135 -2.385 14.256 1.00 85.62 72 GLY A C 1
ATOM 568 O O . GLY A 1 72 ? -10.991 -3.120 14.746 1.00 85.62 72 GLY A O 1
ATOM 569 N N . LYS A 1 73 ? -10.438 -1.165 13.798 1.00 84.44 73 LYS A N 1
ATOM 570 C CA . LYS A 1 73 ? -11.767 -0.544 13.798 1.00 84.44 73 LYS A CA 1
ATOM 571 C C . LYS A 1 73 ? -12.090 -0.026 12.399 1.00 84.44 73 LYS A C 1
ATOM 573 O O . LYS A 1 73 ? -11.196 0.328 11.634 1.00 84.44 73 LYS A O 1
ATOM 578 N N . LYS A 1 74 ? -13.382 0.047 12.066 1.00 83.31 74 LYS A N 1
ATOM 579 C CA . LYS A 1 74 ? -13.824 0.684 10.819 1.00 83.31 74 LYS A CA 1
ATOM 580 C C . LYS A 1 74 ? -13.591 2.188 10.918 1.00 83.31 74 LYS A C 1
ATOM 582 O O . LYS A 1 74 ? -14.148 2.836 11.800 1.00 83.31 74 LYS A O 1
ATOM 587 N N . LEU A 1 75 ? -12.797 2.728 10.000 1.00 85.75 75 LEU A N 1
ATOM 588 C CA . LEU A 1 75 ? -12.610 4.164 9.863 1.00 85.75 75 LEU A CA 1
ATOM 589 C C . LEU A 1 75 ? -13.701 4.730 8.951 1.00 85.75 75 LEU A C 1
ATOM 591 O O . LEU A 1 75 ? -13.818 4.328 7.795 1.00 85.75 75 LEU A O 1
ATOM 595 N N . GLN A 1 76 ? -14.476 5.681 9.463 1.00 89.12 76 GLN A N 1
ATOM 596 C CA . GLN A 1 76 ? -15.378 6.491 8.654 1.00 89.12 76 GLN A CA 1
ATOM 597 C C . GLN A 1 76 ? -14.784 7.892 8.536 1.00 89.12 76 GLN A C 1
ATOM 599 O O . GLN A 1 76 ? -14.796 8.664 9.490 1.00 89.12 76 GLN A O 1
ATOM 604 N N . GLY A 1 77 ? -14.240 8.214 7.368 1.00 89.62 77 GLY A N 1
ATOM 605 C CA . GLY A 1 77 ? -13.602 9.502 7.140 1.00 89.62 77 GLY A CA 1
ATOM 606 C C . GLY A 1 77 ? -13.029 9.631 5.738 1.00 89.62 77 GLY A C 1
ATOM 607 O O . GLY A 1 77 ? -13.078 8.699 4.936 1.00 89.62 77 GLY A O 1
ATOM 608 N N . HIS A 1 78 ? -12.476 10.806 5.458 1.00 92.44 78 HIS A N 1
ATOM 609 C CA . HIS A 1 78 ? -11.790 11.096 4.209 1.00 92.44 78 HIS A CA 1
ATOM 610 C C . HIS A 1 78 ? -10.290 11.231 4.475 1.00 92.44 78 HIS A C 1
ATOM 612 O O . HIS A 1 78 ? -9.872 12.112 5.225 1.00 92.44 78 HIS A O 1
ATOM 618 N N . VAL A 1 79 ? -9.486 10.351 3.877 1.00 91.12 79 VAL A N 1
ATOM 619 C CA . VAL A 1 79 ? -8.029 10.334 4.061 1.00 91.12 79 VAL A CA 1
ATOM 620 C C . VAL A 1 79 ? -7.351 10.862 2.804 1.00 91.12 79 VAL A C 1
ATOM 622 O O . VAL A 1 79 ? -7.652 10.422 1.696 1.00 91.12 79 VAL A O 1
ATOM 625 N N . ILE A 1 80 ? -6.414 11.790 2.988 1.00 91.00 80 ILE A N 1
ATOM 626 C CA . ILE A 1 80 ? -5.612 12.375 1.913 1.00 91.00 80 ILE A CA 1
ATOM 627 C C . ILE A 1 80 ? -4.139 12.102 2.219 1.00 91.00 80 ILE A C 1
ATOM 629 O O . ILE A 1 80 ? -3.634 12.507 3.264 1.00 91.00 80 ILE A O 1
ATOM 633 N N . GLY A 1 81 ? -3.452 11.419 1.304 1.00 88.19 81 GLY A N 1
ATOM 634 C CA . GLY A 1 81 ? -2.021 11.136 1.396 1.00 88.19 81 GLY A CA 1
ATOM 635 C C . GLY A 1 81 ? -1.236 11.892 0.327 1.00 88.19 81 GLY A C 1
ATOM 636 O O . GLY A 1 81 ? -1.514 11.754 -0.862 1.00 88.19 81 GLY A O 1
ATOM 637 N N . PHE A 1 82 ? -0.226 12.661 0.735 1.00 90.50 82 PHE A N 1
ATOM 638 C CA . PHE A 1 82 ? 0.719 13.312 -0.177 1.00 90.50 82 PHE A CA 1
ATOM 639 C C . PHE A 1 82 ? 2.077 12.632 -0.066 1.00 90.50 82 PHE A C 1
ATOM 641 O O . PHE A 1 82 ? 2.737 12.756 0.963 1.00 90.50 82 PHE A O 1
ATOM 648 N N . ARG A 1 83 ? 2.493 11.911 -1.120 1.00 86.12 83 ARG A N 1
ATOM 649 C CA . ARG A 1 83 ? 3.746 11.125 -1.130 1.00 86.12 83 ARG A CA 1
ATOM 650 C C . ARG A 1 83 ? 3.892 10.254 0.131 1.00 86.12 83 ARG A C 1
ATOM 652 O O . ARG A 1 83 ? 4.979 10.136 0.693 1.00 86.12 83 ARG A O 1
ATOM 659 N N . SER A 1 84 ? 2.777 9.699 0.605 1.00 82.56 84 SER A N 1
ATOM 660 C CA . SER A 1 84 ? 2.742 8.901 1.823 1.00 82.56 84 SER A CA 1
ATOM 661 C C . SER A 1 84 ? 3.345 7.517 1.587 1.00 82.56 84 SER A C 1
ATOM 663 O O . SER A 1 84 ? 3.296 6.961 0.489 1.00 82.56 84 SER A O 1
ATOM 665 N N . GLY A 1 85 ? 3.922 6.963 2.646 1.00 88.94 85 GLY A N 1
ATOM 666 C CA . GLY A 1 85 ? 4.394 5.585 2.699 1.00 88.94 85 GLY A CA 1
ATOM 667 C C . GLY A 1 85 ? 4.069 4.978 4.058 1.00 88.94 85 GLY A C 1
ATOM 668 O O . GLY A 1 85 ? 3.584 5.684 4.946 1.00 88.94 85 GLY A O 1
ATOM 669 N N . HIS A 1 86 ? 4.388 3.697 4.237 1.00 91.69 86 HIS A N 1
ATOM 670 C CA . HIS A 1 86 ? 3.980 2.918 5.413 1.00 91.69 86 HIS A CA 1
ATOM 671 C C . HIS A 1 86 ? 4.298 3.588 6.752 1.00 91.69 86 HIS A C 1
ATOM 673 O O . HIS A 1 86 ? 3.469 3.593 7.656 1.00 91.69 86 HIS A O 1
ATOM 679 N N . ARG A 1 87 ? 5.466 4.238 6.877 1.00 92.38 87 ARG A N 1
ATOM 680 C CA . ARG A 1 87 ? 5.829 4.964 8.105 1.00 92.38 87 ARG A CA 1
ATOM 681 C C . ARG A 1 87 ? 4.826 6.070 8.445 1.00 92.38 87 ARG A C 1
ATOM 683 O O . ARG A 1 87 ? 4.379 6.146 9.584 1.00 92.38 87 ARG A O 1
ATOM 690 N N . LEU A 1 88 ? 4.466 6.906 7.469 1.00 92.62 88 LEU A N 1
ATOM 691 C CA . LEU A 1 88 ? 3.535 8.016 7.682 1.00 92.62 88 LEU A CA 1
ATOM 692 C C . LEU A 1 88 ? 2.109 7.506 7.934 1.00 92.62 88 LEU A C 1
ATOM 694 O O . LEU A 1 88 ? 1.406 8.039 8.788 1.00 92.62 88 LEU A O 1
ATOM 698 N N . ASN A 1 89 ? 1.699 6.450 7.228 1.00 93.56 89 ASN A N 1
ATOM 699 C CA . ASN A 1 89 ? 0.397 5.814 7.426 1.00 93.56 89 ASN A CA 1
ATOM 700 C C . ASN A 1 89 ? 0.277 5.234 8.846 1.00 93.56 89 ASN A C 1
ATOM 702 O O . ASN A 1 89 ? -0.736 5.422 9.517 1.00 93.56 89 ASN A O 1
ATOM 706 N N . LEU A 1 90 ? 1.339 4.591 9.339 1.00 92.06 90 LEU A N 1
ATOM 707 C CA . LEU A 1 90 ? 1.399 4.064 10.700 1.00 92.06 90 LEU A CA 1
ATOM 708 C C . LEU A 1 90 ? 1.396 5.179 11.756 1.00 92.06 90 LEU A C 1
ATOM 710 O O . LEU A 1 90 ? 0.723 5.050 12.776 1.00 92.06 90 LEU A O 1
ATOM 714 N N . GLU A 1 91 ? 2.122 6.276 11.529 1.00 92.06 91 GLU A N 1
ATOM 715 C CA . GLU A 1 91 ? 2.084 7.459 12.403 1.00 92.06 91 GLU A CA 1
ATOM 716 C C . GLU A 1 91 ? 0.671 8.055 12.484 1.00 92.06 91 GLU A C 1
ATOM 718 O O . GLU A 1 91 ? 0.214 8.400 13.574 1.00 92.06 91 GLU A O 1
ATOM 723 N N . LEU A 1 92 ? -0.049 8.115 11.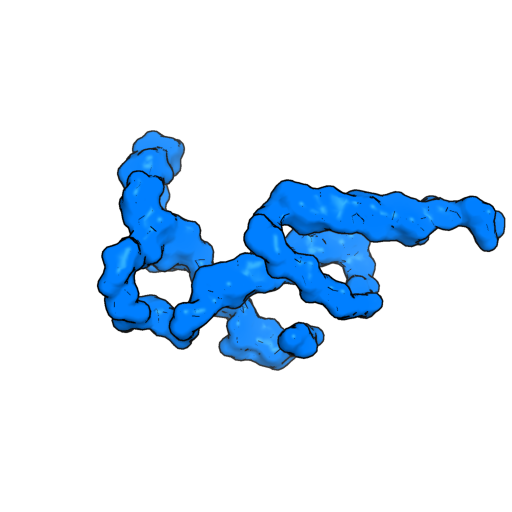359 1.00 91.88 92 LEU A N 1
ATOM 724 C CA . LEU A 1 92 ? -1.456 8.512 11.336 1.00 91.88 92 LEU A CA 1
ATOM 725 C C . LEU A 1 92 ? -2.323 7.549 12.159 1.00 91.88 92 LEU A C 1
ATOM 727 O O . LEU A 1 92 ? -3.122 8.004 12.975 1.00 91.88 92 LEU A O 1
ATOM 731 N N . CYS A 1 93 ? -2.145 6.235 11.996 1.00 91.19 93 CYS A N 1
ATOM 732 C CA . CYS A 1 93 ? -2.892 5.239 12.768 1.00 91.19 93 CYS A CA 1
ATOM 733 C C . CYS A 1 93 ? -2.659 5.391 14.276 1.00 91.19 93 CYS A C 1
ATOM 735 O O . CYS A 1 93 ? -3.613 5.381 15.047 1.00 91.19 93 CYS A O 1
ATOM 737 N N . LYS A 1 94 ? -1.405 5.586 14.702 1.00 91.00 94 LYS A N 1
ATOM 738 C CA . LYS A 1 94 ? -1.069 5.813 16.116 1.00 91.00 94 LYS A CA 1
ATOM 739 C C . LYS A 1 94 ? -1.780 7.040 16.674 1.00 91.00 94 LYS A C 1
ATOM 741 O O . LYS A 1 94 ? -2.420 6.932 17.711 1.00 91.00 94 LYS A O 1
ATOM 746 N N . LYS A 1 95 ? -1.753 8.161 15.947 1.00 91.81 95 LYS A N 1
ATOM 747 C CA . LYS A 1 95 ? -2.460 9.381 16.358 1.00 91.81 95 LYS A CA 1
ATOM 748 C C . LYS A 1 95 ? -3.969 9.176 16.468 1.00 91.81 95 LYS A C 1
ATOM 750 O O . LYS A 1 95 ? -4.561 9.585 17.453 1.00 91.81 95 LYS A O 1
ATOM 755 N N . ILE A 1 96 ? -4.594 8.521 15.486 1.00 90.06 96 ILE A N 1
ATOM 756 C CA . ILE A 1 96 ? -6.033 8.215 15.544 1.00 90.06 96 ILE A CA 1
ATOM 757 C C . ILE A 1 96 ? -6.343 7.342 16.764 1.00 90.06 96 ILE A C 1
ATOM 759 O O . ILE A 1 96 ? -7.321 7.590 17.462 1.00 90.06 96 ILE A O 1
ATOM 763 N N . TYR A 1 97 ? -5.518 6.326 17.021 1.00 88.25 97 TYR A N 1
ATOM 764 C CA . TYR A 1 97 ? -5.683 5.439 18.167 1.00 88.25 97 TYR A CA 1
ATOM 765 C C . TYR A 1 97 ? -5.545 6.186 19.497 1.00 88.25 97 TYR A C 1
ATOM 767 O O . TYR A 1 97 ? -6.353 5.959 20.391 1.00 88.25 97 TYR A O 1
ATOM 775 N N . GLU A 1 98 ? -4.556 7.068 19.629 1.00 88.88 98 GLU A N 1
ATOM 776 C CA . GLU A 1 98 ? -4.362 7.905 20.816 1.00 88.88 98 GLU A CA 1
ATOM 777 C C . GLU A 1 98 ? -5.585 8.792 21.068 1.00 88.88 98 GLU A C 1
ATOM 779 O O . GLU A 1 98 ? -6.166 8.703 22.141 1.00 88.88 98 GLU A O 1
ATOM 784 N N . GLU A 1 99 ? -6.050 9.541 20.065 1.00 87.19 99 GLU A N 1
ATOM 785 C CA . GLU A 1 99 ? -7.221 10.427 20.187 1.00 87.19 99 GLU A CA 1
ATOM 786 C C . GLU A 1 99 ? -8.529 9.661 20.462 1.00 87.19 99 GLU A C 1
ATOM 788 O O . GLU A 1 99 ? -9.420 10.155 21.145 1.00 87.19 99 GLU A O 1
ATOM 793 N N . CYS A 1 100 ? -8.671 8.438 19.940 1.00 81.25 100 CYS A N 1
ATOM 794 C CA . CYS A 1 100 ? -9.873 7.616 20.130 1.00 81.25 100 CYS A CA 1
ATOM 795 C C . CYS A 1 100 ? -9.894 6.813 21.441 1.00 81.25 100 CYS A C 1
ATOM 797 O O . 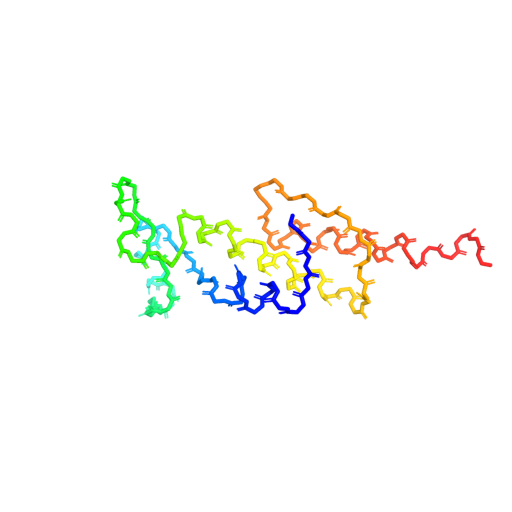CYS A 1 100 ? -10.954 6.300 21.792 1.00 81.25 100 CYS A O 1
ATOM 799 N N . ASN A 1 101 ? -8.752 6.635 22.112 1.00 73.69 101 ASN A N 1
ATOM 800 C CA . ASN A 1 101 ? -8.671 6.040 23.456 1.00 73.69 101 ASN A CA 1
ATOM 801 C C . ASN A 1 101 ? -8.381 7.103 24.524 1.00 73.69 101 ASN A C 1
ATOM 803 O O . ASN A 1 101 ? -8.038 6.776 25.660 1.00 73.69 101 ASN A O 1
ATOM 807 N N . ASP A 1 102 ? -8.471 8.377 24.151 1.00 58.84 102 ASP A N 1
ATOM 808 C CA . ASP A 1 102 ? -8.340 9.485 25.073 1.00 58.84 102 ASP A CA 1
ATOM 809 C C . ASP A 1 102 ? -9.650 9.663 25.850 1.00 58.84 102 ASP A C 1
ATOM 811 O O . ASP A 1 102 ? -10.516 10.471 25.516 1.00 58.84 102 ASP A O 1
ATOM 815 N N . ASP A 1 103 ? -9.788 8.871 26.911 1.00 54.28 103 ASP A N 1
ATOM 816 C CA . ASP A 1 103 ? -10.917 8.866 27.845 1.00 54.28 103 ASP A CA 1
ATOM 817 C C . ASP A 1 103 ? -10.983 10.130 28.735 1.00 54.28 103 ASP A C 1
ATOM 819 O O . ASP A 1 103 ? -11.654 10.144 29.766 1.00 54.28 103 ASP A O 1
ATOM 823 N N . ARG A 1 104 ? -10.340 11.250 28.361 1.00 52.56 104 ARG A N 1
ATOM 824 C CA . ARG 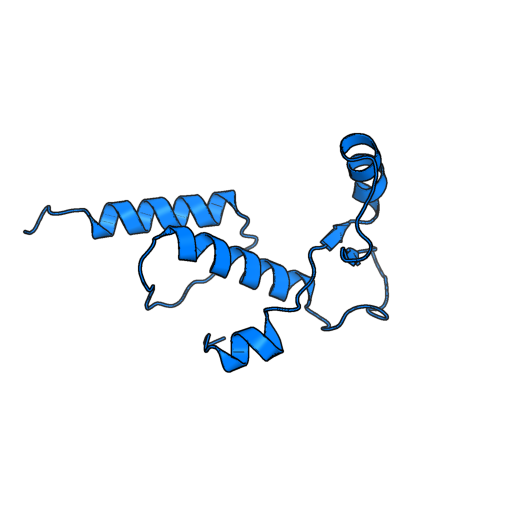A 1 104 ? -10.398 12.528 29.106 1.00 52.56 104 ARG A CA 1
ATOM 825 C C . ARG A 1 104 ? -11.810 13.138 29.227 1.00 52.56 104 ARG A C 1
ATOM 827 O O . ARG A 1 104 ? -11.959 14.172 29.878 1.00 52.56 104 ARG A O 1
ATOM 834 N N . PHE A 1 105 ? -12.833 12.494 28.660 1.00 46.25 105 PHE A N 1
ATOM 835 C CA . PHE A 1 105 ? -14.251 12.839 28.811 1.00 46.25 105 PHE A CA 1
ATOM 836 C C . PHE A 1 105 ? -15.190 11.634 29.059 1.00 46.25 105 PHE A C 1
ATOM 838 O O . PHE A 1 105 ? -16.391 11.772 28.817 1.00 46.25 105 PHE A O 1
ATOM 845 N N . SER A 1 106 ? -14.695 10.477 29.529 1.00 43.59 106 SER A N 1
ATOM 846 C CA . SER A 1 106 ? -15.563 9.368 29.989 1.00 43.59 106 SER A CA 1
ATOM 847 C C . SER A 1 106 ? -15.893 9.464 31.476 1.00 43.59 106 SER A C 1
ATOM 849 O O . SER A 1 106 ? -14.927 9.625 32.258 1.00 43.59 106 SER A O 1
#

Sequence (106 aa):
MDITPEIFAKELADARSYIIESEVEEVVNLTGKVSSNVLVVKSGDEYRSWQWPNEPARHKALDLLGDLMLLGKKLQGHVIGFRSGHRLNLELCKKIYEECNDDRFS

Secondary structure (DSSP, 8-state):
----HHHHHHHTTT---EEEHHHHHHHHHHHS---TTSEEE-TT---TT-SSTTHHHHHHHHHHHHHHGGGSS---S----SS--HHHHHHHHHHHHHHHS--TT-